Protein AF-A0A7W4EGH5-F1 (afdb_monomer)

pLDDT: mean 91.77, std 14.61, range [40.06, 98.69]

Radius of gyration: 14.25 Å; Cα contacts (8 Å, |Δi|>4): 111; chains: 1; bounding box: 29×26×50 Å

Sequence (88 aa):
MAIKFKDLGYFKSSAVNLDRFGNSEFRTLFNLTLKKKEGYEFGNFEETISSALGKNQRNGTLTRTGRVLVWILDTIEKEHCKKSIKEF

Foldseek 3Di:
DDPPPPPCPVVVVVVQQVQLVCQQPCQVVCCVAFFAVPAQGTHRSNAGPLQSLLRRVVVVGTDPRNVVVQVVCCVVPNSSSVVRHDDD

Secondary structure (DSSP, 8-state):
----TT-THHHHHHHHHHHHHHHHHTHHHHHHHTB-TTSPPS--TTS-HHHHHHHHHHHT-B-HHHHHHHHHHHHHSTTHHHHT----

Solvent-accessible surface area (backbone atoms only — not comparable to full-atom values): 4791 Å² total; per-residue (Å²): 136,82,81,76,79,79,75,51,65,65,61,50,53,54,50,51,50,50,36,8,46,48,18,34,73,43,15,70,60,44,46,68,53,28,28,39,94,91,27,67,72,50,37,51,68,91,35,38,47,47,17,40,50,15,52,13,57,75,70,70,21,44,28,74,60,27,48,52,54,50,52,55,46,28,69,78,36,82,56,39,30,65,73,45,49,73,90,129

Structure (mmCIF, N/CA/C/O backbone):
data_AF-A0A7W4EGH5-F1
#
_entry.id   AF-A0A7W4EGH5-F1
#
loop_
_atom_site.group_PDB
_atom_site.id
_atom_site.type_symbol
_atom_site.label_atom_id
_atom_site.label_alt_id
_atom_site.label_comp_id
_atom_site.label_asym_id
_atom_site.label_entity_id
_atom_site.label_seq_id
_atom_site.pdbx_PDB_ins_code
_atom_site.Cartn_x
_atom_site.Cartn_y
_atom_site.Cartn_z
_atom_site.occupancy
_atom_site.B_iso_or_equiv
_atom_site.auth_seq_id
_atom_site.auth_comp_id
_atom_site.auth_asym_id
_atom_site.auth_atom_id
_atom_site.pdbx_PDB_model_num
ATOM 1 N N . MET A 1 1 ? 12.216 -3.774 -37.090 1.00 40.06 1 MET A N 1
ATOM 2 C CA . MET A 1 1 ? 12.879 -2.916 -36.086 1.00 40.06 1 MET A CA 1
ATOM 3 C C . MET A 1 1 ? 12.338 -3.324 -34.719 1.00 40.06 1 MET A C 1
ATOM 5 O O . MET A 1 1 ? 11.201 -3.005 -34.411 1.00 40.06 1 MET A O 1
ATOM 9 N N . ALA A 1 2 ? 13.067 -4.149 -33.964 1.00 49.66 2 ALA A N 1
ATOM 10 C CA . ALA A 1 2 ? 12.644 -4.535 -32.619 1.00 49.66 2 ALA A CA 1
ATOM 11 C C . ALA A 1 2 ? 13.007 -3.390 -31.671 1.00 49.66 2 ALA A C 1
ATOM 13 O O . ALA A 1 2 ? 14.190 -3.108 -31.476 1.00 49.66 2 ALA A O 1
ATOM 14 N N . ILE A 1 3 ? 11.998 -2.703 -31.137 1.00 51.34 3 ILE A N 1
ATOM 15 C CA . ILE A 1 3 ? 12.189 -1.702 -30.088 1.00 51.34 3 ILE A CA 1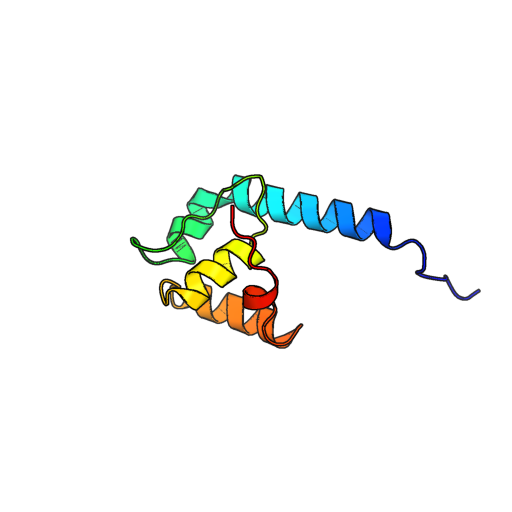
ATOM 16 C C . ILE A 1 3 ? 12.823 -2.442 -28.906 1.00 51.34 3 ILE A C 1
ATOM 18 O O . ILE A 1 3 ? 12.184 -3.270 -28.258 1.00 51.34 3 ILE A O 1
ATOM 22 N N . LYS A 1 4 ? 14.115 -2.216 -28.661 1.00 47.31 4 LYS A N 1
ATOM 23 C CA . LYS A 1 4 ? 14.783 -2.733 -27.468 1.00 47.31 4 LYS A CA 1
ATOM 24 C C . LYS A 1 4 ? 14.265 -1.911 -26.292 1.00 47.31 4 LYS A C 1
ATOM 26 O O . LYS A 1 4 ? 14.753 -0.814 -26.058 1.00 47.31 4 LYS A O 1
ATOM 31 N N . PHE A 1 5 ? 13.298 -2.452 -25.550 1.00 53.69 5 PHE A N 1
ATOM 32 C CA . PHE A 1 5 ? 12.755 -1.924 -24.286 1.00 53.69 5 PHE A CA 1
ATOM 33 C C . PHE A 1 5 ? 13.805 -1.869 -23.150 1.00 53.69 5 PHE A C 1
ATOM 35 O O . PHE A 1 5 ? 13.508 -2.165 -22.001 1.00 53.69 5 PHE A O 1
ATOM 42 N N . LYS A 1 6 ? 15.076 -1.585 -23.446 1.00 48.12 6 LYS A N 1
ATOM 43 C CA . LYS A 1 6 ? 16.173 -1.668 -22.476 1.00 48.12 6 LYS A CA 1
ATOM 44 C C . LYS A 1 6 ? 16.366 -0.366 -21.680 1.00 48.12 6 LYS A C 1
ATOM 46 O O . LYS A 1 6 ? 17.053 -0.399 -20.668 1.00 48.12 6 LYS A O 1
ATOM 51 N N . ASP A 1 7 ? 15.662 0.709 -22.048 1.00 53.56 7 ASP A N 1
ATOM 52 C CA . ASP A 1 7 ? 15.682 2.020 -21.373 1.00 53.56 7 ASP A CA 1
ATOM 53 C C . ASP A 1 7 ? 14.461 2.252 -20.447 1.00 53.56 7 ASP A C 1
ATOM 55 O O . ASP A 1 7 ? 13.927 3.352 -20.327 1.00 53.56 7 ASP A O 1
ATOM 59 N N . LEU A 1 8 ? 13.997 1.202 -19.756 1.00 57.56 8 LEU A N 1
ATOM 60 C CA . LEU A 1 8 ? 12.832 1.220 -18.845 1.00 57.56 8 LEU A CA 1
ATOM 61 C C . LEU A 1 8 ? 13.043 1.996 -17.526 1.00 57.56 8 LEU A C 1
ATOM 63 O O . LEU A 1 8 ? 12.108 2.126 -16.734 1.00 57.56 8 LEU A O 1
ATOM 67 N N . GLY A 1 9 ? 14.253 2.495 -17.253 1.00 61.38 9 GLY A N 1
ATOM 68 C CA . GLY A 1 9 ? 14.595 3.140 -15.979 1.00 61.38 9 GLY A CA 1
ATOM 69 C C . GLY A 1 9 ? 13.753 4.384 -15.674 1.00 61.38 9 GLY A C 1
ATOM 70 O O . GLY A 1 9 ? 13.248 4.520 -14.560 1.00 61.38 9 GLY A O 1
ATOM 71 N N . TYR A 1 10 ? 13.537 5.244 -16.677 1.00 61.56 10 TYR A N 1
ATOM 72 C CA . TYR A 1 10 ? 12.718 6.455 -16.541 1.00 61.56 10 TYR A CA 1
ATOM 73 C C . TYR A 1 10 ? 11.237 6.136 -16.317 1.00 61.56 10 TYR A C 1
ATOM 75 O O . TYR A 1 10 ? 10.602 6.719 -15.444 1.00 61.56 10 TYR A O 1
ATOM 83 N N . PHE A 1 11 ? 10.689 5.151 -17.033 1.00 82.25 11 PHE A N 1
ATOM 84 C CA . PHE A 1 11 ? 9.304 4.727 -16.822 1.00 82.25 11 PHE A CA 1
ATOM 85 C C . PHE A 1 11 ? 9.095 4.148 -15.420 1.00 82.25 11 PHE A C 1
ATOM 87 O O . PHE A 1 11 ? 8.061 4.395 -14.803 1.00 82.25 11 PHE A O 1
ATOM 94 N N . LYS A 1 12 ? 10.096 3.439 -14.880 1.00 86.50 12 LYS A N 1
ATOM 95 C CA . LYS A 1 12 ? 10.043 2.906 -13.517 1.00 86.50 12 LYS A CA 1
ATOM 96 C C . LYS A 1 12 ? 10.052 4.012 -12.461 1.00 86.50 12 LYS A C 1
ATOM 98 O O . LYS A 1 12 ? 9.241 3.954 -11.541 1.00 86.50 12 LYS A O 1
ATOM 103 N N . SER A 1 13 ? 10.940 5.004 -12.561 1.00 89.38 13 SER A N 1
ATOM 104 C CA . SER A 1 13 ? 10.987 6.097 -11.576 1.00 89.38 13 SER A CA 1
ATOM 105 C C . SER A 1 13 ? 9.725 6.958 -11.627 1.00 89.38 13 SER A C 1
ATOM 107 O O . SER A 1 13 ? 9.157 7.255 -10.578 1.00 89.38 13 SER A O 1
ATOM 109 N N . SER A 1 14 ? 9.221 7.276 -12.822 1.00 92.56 14 SER A N 1
ATOM 110 C CA . SER A 1 14 ? 7.942 7.972 -12.988 1.0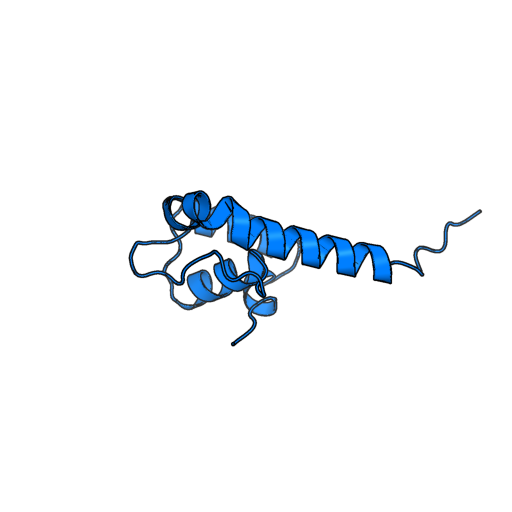0 92.56 14 SER A CA 1
ATOM 111 C C . SER A 1 14 ? 6.767 7.177 -12.415 1.00 92.56 14 SER A C 1
ATOM 113 O O . SER A 1 14 ? 5.946 7.756 -11.709 1.00 92.56 14 SER A O 1
ATOM 115 N N . ALA A 1 15 ? 6.703 5.861 -12.648 1.00 92.50 15 ALA A N 1
ATOM 116 C CA . ALA A 1 15 ? 5.658 5.007 -12.080 1.00 92.50 15 ALA A CA 1
ATOM 117 C C . ALA A 1 15 ? 5.704 4.980 -10.544 1.00 92.50 15 ALA A C 1
ATOM 119 O O . ALA A 1 15 ? 4.673 5.154 -9.902 1.00 92.50 15 ALA A O 1
ATOM 120 N N . VAL A 1 16 ? 6.894 4.836 -9.949 1.00 94.44 16 VAL A N 1
ATOM 121 C CA . VAL A 1 16 ? 7.064 4.862 -8.484 1.00 94.44 16 VAL A CA 1
ATOM 122 C C . VAL A 1 16 ? 6.684 6.224 -7.902 1.00 94.44 16 VAL A C 1
ATOM 124 O O . VAL A 1 16 ? 6.049 6.283 -6.851 1.00 94.44 16 VAL A O 1
ATOM 127 N N . ASN A 1 17 ? 7.048 7.320 -8.570 1.00 95.88 17 ASN A N 1
ATOM 128 C CA . ASN A 1 17 ? 6.679 8.663 -8.127 1.00 95.88 17 ASN A CA 1
ATOM 129 C C . ASN A 1 17 ? 5.166 8.884 -8.193 1.00 95.88 17 ASN A C 1
ATOM 131 O O . ASN A 1 17 ? 4.603 9.450 -7.260 1.00 95.88 17 ASN A O 1
ATOM 135 N N . LEU A 1 18 ? 4.506 8.415 -9.255 1.00 96.75 18 LEU A N 1
ATOM 136 C CA . LEU A 1 18 ? 3.053 8.502 -9.386 1.00 96.75 18 LEU A CA 1
ATOM 137 C C . LEU A 1 18 ? 2.331 7.656 -8.327 1.00 96.75 18 LEU A C 1
ATOM 139 O O . LEU A 1 18 ? 1.344 8.109 -7.760 1.00 96.75 18 LEU A O 1
ATOM 143 N N . ASP A 1 19 ? 2.842 6.462 -8.028 1.00 97.19 19 ASP A N 1
ATOM 144 C CA . ASP A 1 19 ? 2.323 5.585 -6.974 1.00 97.19 19 ASP A CA 1
ATOM 145 C C . ASP A 1 19 ? 2.438 6.249 -5.586 1.00 97.19 19 ASP A C 1
ATOM 147 O O . ASP A 1 19 ? 1.448 6.385 -4.866 1.00 97.19 19 ASP A O 1
ATOM 151 N N . ARG A 1 20 ? 3.619 6.789 -5.248 1.00 97.94 20 ARG A N 1
ATOM 152 C CA . ARG A 1 20 ? 3.846 7.566 -4.012 1.00 97.94 20 ARG A CA 1
ATOM 153 C C . ARG A 1 20 ? 2.947 8.797 -3.915 1.00 97.94 20 ARG A C 1
ATOM 155 O O . ARG A 1 20 ? 2.349 9.056 -2.870 1.00 97.94 20 ARG A O 1
ATOM 162 N N . PHE A 1 21 ? 2.831 9.547 -5.010 1.00 98.12 21 PHE A N 1
ATOM 163 C CA . PHE A 1 21 ? 1.933 10.693 -5.086 1.00 98.12 21 PHE A CA 1
ATOM 164 C C . PHE A 1 21 ? 0.484 10.265 -4.841 1.00 98.12 21 PHE A C 1
ATOM 166 O O . PHE A 1 21 ? -0.185 10.854 -3.999 1.00 98.12 21 PHE A O 1
ATOM 173 N N . GLY A 1 22 ? 0.023 9.197 -5.497 1.00 98.12 22 GLY A N 1
ATOM 174 C CA . GLY A 1 22 ? -1.316 8.649 -5.304 1.00 98.12 22 GLY A CA 1
ATOM 175 C C . GLY A 1 22 ? -1.576 8.203 -3.864 1.00 98.12 22 GLY A C 1
ATOM 176 O O . GLY A 1 22 ? -2.644 8.488 -3.326 1.00 98.12 22 GLY A O 1
ATOM 177 N N . ASN A 1 23 ? -0.597 7.571 -3.207 1.00 98.31 23 ASN A N 1
ATOM 178 C CA . ASN A 1 23 ? -0.691 7.225 -1.787 1.00 98.31 23 ASN A CA 1
ATOM 179 C C . ASN A 1 23 ? -0.930 8.468 -0.914 1.00 98.31 23 ASN A C 1
ATOM 181 O O . ASN A 1 23 ? -1.815 8.460 -0.060 1.00 98.31 23 ASN A O 1
ATOM 185 N N . SER A 1 24 ? -0.162 9.539 -1.147 1.00 98.00 24 SER A N 1
ATOM 186 C CA . SER A 1 24 ? -0.273 10.808 -0.418 1.00 98.00 24 SER A CA 1
ATOM 187 C C . SER A 1 24 ? -1.584 11.545 -0.696 1.00 98.00 24 SER A C 1
ATOM 189 O O . SER A 1 24 ? -2.277 11.941 0.241 1.00 98.00 24 SER A O 1
ATOM 191 N N . GLU A 1 25 ? -1.924 11.733 -1.969 1.00 98.50 25 GLU A N 1
ATOM 192 C CA . GLU A 1 25 ? -3.050 12.562 -2.407 1.00 98.50 25 GLU A CA 1
ATOM 193 C C . GLU A 1 25 ? -4.395 11.922 -2.050 1.00 98.50 25 GLU A C 1
ATOM 195 O O . GLU A 1 25 ? -5.283 12.565 -1.490 1.00 98.50 25 GLU A O 1
ATOM 200 N N . PHE A 1 26 ? -4.531 10.612 -2.274 1.00 98.38 26 PHE A N 1
ATOM 201 C CA . PHE A 1 26 ? -5.776 9.883 -2.025 1.00 98.38 26 PHE A CA 1
ATOM 202 C C . PHE A 1 26 ? -5.850 9.261 -0.625 1.00 98.38 26 PHE A C 1
ATOM 204 O O . PHE A 1 26 ? -6.740 8.449 -0.354 1.00 98.38 26 PHE A O 1
ATOM 211 N N . ARG A 1 27 ? -4.964 9.661 0.301 1.00 98.31 27 ARG A N 1
ATOM 212 C CA . ARG A 1 27 ? -4.880 9.092 1.656 1.00 98.31 27 ARG A CA 1
ATOM 213 C C . ARG A 1 27 ? -6.214 9.072 2.390 1.00 98.31 27 ARG A C 1
ATOM 215 O O . ARG A 1 27 ? -6.544 8.073 3.014 1.00 98.31 27 ARG A O 1
ATOM 222 N N . THR A 1 28 ? -7.015 10.134 2.290 1.00 98.25 28 THR A N 1
ATOM 223 C CA . THR A 1 28 ? -8.321 10.212 2.963 1.00 98.25 28 THR A CA 1
ATOM 224 C C . THR A 1 28 ? -9.256 9.113 2.465 1.00 98.25 28 THR A C 1
ATOM 226 O O . THR A 1 28 ? -9.876 8.413 3.264 1.00 98.25 28 THR A O 1
ATOM 229 N N . LEU A 1 29 ? -9.312 8.913 1.145 1.00 98.56 29 LEU A N 1
ATOM 230 C CA . LEU A 1 29 ? -10.121 7.867 0.529 1.00 98.56 29 LEU A CA 1
ATOM 231 C C . LEU A 1 29 ? -9.610 6.474 0.916 1.00 98.56 29 LEU A C 1
ATOM 233 O O . LEU A 1 29 ? -10.401 5.612 1.303 1.00 98.56 29 LEU A O 1
ATOM 237 N N . PHE A 1 30 ? -8.301 6.238 0.838 1.00 98.62 30 PHE A N 1
ATOM 238 C CA . PHE A 1 30 ? -7.715 4.928 1.127 1.00 98.62 30 PHE A CA 1
ATOM 239 C C . PHE A 1 30 ? -7.797 4.557 2.609 1.00 98.62 30 PHE A C 1
ATOM 241 O O . PHE A 1 30 ? -8.152 3.423 2.931 1.00 98.62 30 PHE A O 1
ATOM 248 N N . ASN A 1 31 ? -7.591 5.515 3.514 1.00 98.69 31 ASN A N 1
ATOM 249 C CA . ASN A 1 31 ? -7.760 5.303 4.951 1.00 98.69 31 ASN A CA 1
ATOM 250 C C . ASN A 1 31 ? -9.209 5.012 5.341 1.00 98.69 31 ASN A C 1
ATOM 252 O O . ASN A 1 31 ? -9.443 4.261 6.285 1.00 98.69 31 ASN A O 1
ATOM 256 N N . LEU A 1 32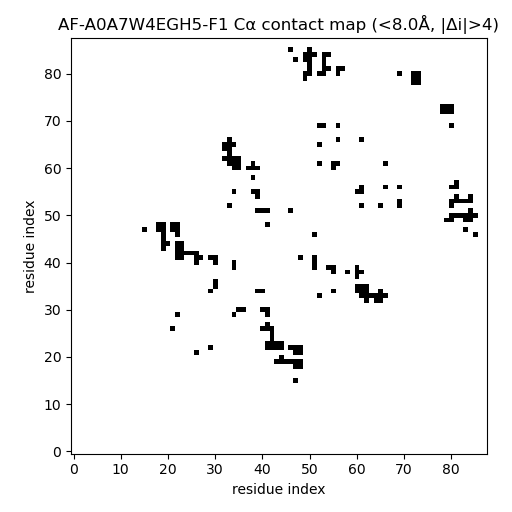 ? -10.178 5.551 4.597 1.00 98.38 32 LEU A N 1
ATOM 257 C CA . LEU A 1 32 ? -11.593 5.262 4.811 1.00 98.38 32 LEU A CA 1
ATOM 258 C C . LEU A 1 32 ? -12.011 3.896 4.245 1.00 98.38 32 LEU A C 1
ATOM 260 O O . LEU A 1 32 ? -12.860 3.221 4.823 1.00 98.38 32 LEU A O 1
ATOM 264 N N . THR A 1 33 ? -11.455 3.495 3.099 1.00 98.50 33 THR A N 1
ATOM 265 C CA . THR A 1 33 ? -11.997 2.374 2.309 1.00 98.50 33 THR A CA 1
ATOM 266 C C . THR A 1 33 ? -11.160 1.098 2.353 1.00 98.50 33 THR A C 1
ATOM 268 O O . THR A 1 33 ? -11.728 0.010 2.235 1.00 98.50 33 THR A O 1
ATOM 271 N N . LEU A 1 34 ? -9.837 1.180 2.531 1.00 98.69 34 LEU A N 1
ATOM 272 C CA . LEU A 1 34 ? -8.914 0.048 2.351 1.00 98.69 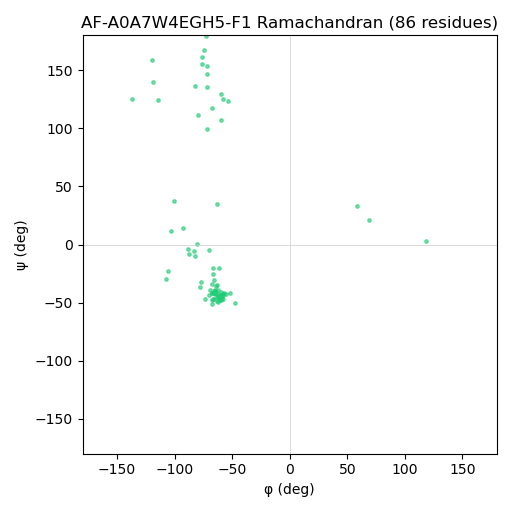34 LEU A CA 1
ATOM 273 C C . LEU A 1 34 ? -8.381 -0.536 3.665 1.00 98.69 34 LEU A C 1
ATOM 275 O O . LEU A 1 34 ? -8.035 -1.720 3.699 1.00 98.69 34 LEU A O 1
ATOM 279 N N . LYS A 1 35 ? -8.378 0.236 4.757 1.00 98.62 35 LYS A N 1
ATOM 280 C CA . LYS A 1 35 ? -7.977 -0.227 6.095 1.00 98.62 35 LYS A CA 1
ATOM 281 C C . LYS A 1 35 ? -9.095 -0.108 7.138 1.00 98.62 35 LYS A C 1
ATOM 283 O O . LYS A 1 35 ? -10.045 0.653 6.983 1.00 98.62 35 LYS A O 1
ATOM 288 N N . LYS A 1 36 ? -8.980 -0.886 8.211 1.00 98.50 36 LYS A N 1
ATOM 289 C CA . LYS A 1 36 ? -9.764 -0.733 9.442 1.00 98.50 36 LYS A CA 1
ATOM 290 C C . LYS A 1 36 ? -9.249 0.469 10.238 1.00 98.50 36 LYS A C 1
ATOM 292 O O . LYS A 1 36 ? -8.161 0.971 9.968 1.00 98.50 36 LYS A O 1
ATOM 297 N N . LYS A 1 37 ? -9.999 0.919 11.244 1.00 96.69 37 LYS A N 1
ATOM 298 C CA . LYS A 1 37 ? -9.665 2.127 12.017 1.00 96.69 37 LYS A CA 1
ATOM 299 C C . LYS A 1 37 ? -8.257 2.058 12.626 1.00 96.69 37 LYS A C 1
ATOM 301 O O . LYS A 1 37 ? -7.511 3.020 12.513 1.00 96.69 37 LYS A O 1
ATOM 306 N N . GLU A 1 38 ? -7.889 0.905 13.172 1.00 96.62 38 GLU A N 1
ATOM 307 C CA . GLU A 1 38 ? -6.606 0.576 13.806 1.00 96.62 38 GLU A CA 1
ATOM 308 C C . GLU A 1 38 ? -5.467 0.227 12.828 1.00 96.62 38 GLU A C 1
ATOM 310 O O . GLU A 1 38 ? -4.366 -0.118 13.253 1.00 96.62 38 GLU A O 1
ATOM 315 N N . GLY A 1 39 ? -5.727 0.265 11.518 1.00 97.75 39 GLY A N 1
ATOM 316 C CA . GLY A 1 39 ? -4.743 -0.077 10.495 1.00 97.75 39 GLY A CA 1
ATOM 317 C C . GLY A 1 39 ? -3.697 1.005 10.246 1.00 97.75 39 GLY A C 1
ATOM 318 O O . GLY A 1 39 ? -3.911 2.181 10.547 1.00 97.75 39 GLY A O 1
ATOM 319 N N . TYR A 1 40 ? -2.590 0.585 9.631 1.00 98.44 40 TYR A N 1
ATOM 320 C CA . TYR A 1 40 ? -1.509 1.465 9.195 1.00 98.44 40 TYR A CA 1
ATOM 321 C C . TYR A 1 40 ? -2.032 2.501 8.193 1.00 98.44 40 TYR A C 1
ATOM 323 O O . TYR A 1 40 ? -2.711 2.140 7.229 1.00 98.44 40 TYR A O 1
ATOM 331 N N . GLU A 1 41 ? -1.731 3.774 8.430 1.00 98.31 41 GLU A N 1
ATOM 332 C CA . GLU A 1 41 ? -2.248 4.878 7.623 1.00 98.31 41 GLU A CA 1
ATOM 333 C C . GLU A 1 41 ? -1.595 4.923 6.233 1.00 98.31 41 GLU A C 1
ATOM 335 O O . GLU A 1 41 ? -0.378 4.838 6.083 1.00 98.31 41 GLU A O 1
ATOM 340 N N . PHE A 1 42 ? -2.419 5.125 5.209 1.00 98.50 42 PHE A N 1
ATOM 341 C CA . PHE A 1 42 ? -1.989 5.608 3.903 1.00 98.50 42 PHE A CA 1
ATOM 342 C C . PHE A 1 42 ? -1.601 7.084 4.001 1.00 98.50 42 PHE A C 1
ATOM 344 O O . PHE A 1 42 ? -2.138 7.826 4.831 1.00 98.50 42 PHE A O 1
ATOM 351 N N . GLY A 1 43 ? -0.718 7.528 3.107 1.00 97.62 43 GLY A N 1
ATOM 352 C CA . GLY A 1 43 ? -0.409 8.948 2.953 1.00 97.62 43 GLY A CA 1
ATOM 353 C C . GLY A 1 43 ? 1.026 9.378 3.225 1.00 97.62 43 GLY A C 1
ATOM 354 O O . GLY A 1 43 ? 1.307 10.573 3.141 1.00 97.62 43 GLY A O 1
ATOM 355 N N . ASN A 1 44 ? 1.936 8.450 3.532 1.00 96.81 44 ASN A N 1
ATOM 356 C CA . ASN A 1 44 ? 3.360 8.767 3.560 1.00 96.81 44 ASN A CA 1
ATOM 357 C C . ASN A 1 44 ? 3.845 9.060 2.127 1.00 96.81 44 ASN A C 1
ATOM 359 O O . ASN A 1 44 ? 3.812 8.189 1.258 1.00 96.81 44 ASN A O 1
ATOM 363 N N . PHE A 1 45 ? 4.313 10.290 1.890 1.00 95.06 45 PHE A N 1
ATOM 364 C CA . PHE A 1 45 ? 4.804 10.759 0.588 1.00 95.06 45 PHE A CA 1
ATOM 365 C C . PHE A 1 45 ? 6.016 9.961 0.076 1.00 95.06 45 PHE A C 1
ATOM 367 O O . PHE A 1 45 ? 6.330 9.954 -1.119 1.00 95.06 45 PHE A O 1
ATOM 374 N N . GLU A 1 46 ? 6.718 9.267 0.970 1.00 95.75 46 GLU A N 1
ATOM 375 C CA . GLU A 1 46 ? 7.843 8.403 0.625 1.00 95.75 46 GLU A CA 1
ATOM 376 C C . GLU A 1 46 ? 7.479 6.961 0.295 1.00 95.75 46 GLU A C 1
ATOM 378 O O . GLU A 1 46 ? 8.321 6.184 -0.166 1.00 95.75 46 GLU A O 1
ATOM 383 N N . GLU A 1 47 ? 6.203 6.623 0.436 1.00 98.00 47 GLU A N 1
ATOM 384 C CA . GLU A 1 47 ? 5.724 5.257 0.398 1.00 98.00 47 GLU A CA 1
ATOM 385 C C . GLU A 1 47 ? 4.737 5.012 -0.746 1.00 98.00 47 GLU A C 1
ATOM 387 O O . GLU A 1 47 ? 3.867 5.834 -1.027 1.00 98.00 47 GLU A O 1
ATOM 392 N N . THR A 1 48 ? 4.865 3.856 -1.397 1.00 98.19 48 THR A N 1
ATOM 393 C CA . THR A 1 48 ? 3.925 3.393 -2.424 1.00 98.19 48 THR A CA 1
ATOM 394 C C . THR A 1 48 ? 2.634 2.864 -1.803 1.00 98.19 48 THR A C 1
ATOM 396 O O . THR A 1 48 ? 2.623 2.355 -0.678 1.00 98.19 48 THR A O 1
ATOM 399 N N . ILE A 1 49 ? 1.542 2.888 -2.566 1.00 98.44 49 ILE A N 1
ATOM 400 C CA . ILE A 1 49 ? 0.253 2.313 -2.160 1.00 98.44 49 ILE A CA 1
ATOM 401 C C . ILE A 1 49 ? 0.429 0.827 -1.818 1.00 98.44 49 ILE A C 1
ATOM 403 O O . ILE A 1 49 ? -0.101 0.346 -0.814 1.00 98.44 49 ILE A O 1
ATOM 407 N N . SER A 1 50 ? 1.214 0.100 -2.619 1.00 98.12 50 SER A N 1
ATOM 408 C CA . SER A 1 50 ? 1.484 -1.327 -2.417 1.00 98.12 50 SER A CA 1
ATOM 409 C C . SER A 1 50 ? 2.218 -1.628 -1.104 1.00 98.12 50 SER A C 1
ATOM 411 O O . SER A 1 50 ? 1.905 -2.637 -0.471 1.00 98.12 50 SER A O 1
ATOM 413 N N . SER A 1 51 ? 3.123 -0.751 -0.650 1.00 98.38 51 SER A N 1
ATOM 414 C CA . SER A 1 51 ? 3.806 -0.880 0.648 1.00 98.38 51 SER A CA 1
ATOM 415 C C . SER A 1 51 ? 2.831 -0.700 1.815 1.00 98.38 51 SER A C 1
ATOM 417 O O . SER A 1 51 ? 2.771 -1.547 2.711 1.00 98.38 51 SER A O 1
ATOM 419 N N . ALA A 1 52 ? 1.993 0.342 1.772 1.00 98.44 52 ALA A N 1
ATOM 420 C CA . ALA A 1 52 ? 0.985 0.600 2.802 1.00 98.44 52 ALA A CA 1
ATOM 421 C C . ALA A 1 52 ? -0.089 -0.508 2.856 1.00 98.44 52 ALA A C 1
ATOM 423 O O . ALA A 1 52 ? -0.488 -0.955 3.939 1.00 98.44 52 ALA A O 1
ATOM 424 N N . LEU A 1 53 ? -0.512 -1.023 1.694 1.00 98.69 53 LEU A N 1
ATOM 425 C CA . LEU A 1 53 ? -1.362 -2.214 1.600 1.00 98.69 53 LEU A CA 1
ATOM 426 C C . LEU A 1 53 ? -0.672 -3.441 2.202 1.00 98.69 53 LEU A C 1
ATOM 428 O O . LEU A 1 53 ? -1.305 -4.166 2.965 1.00 98.69 53 LEU A O 1
ATOM 432 N N . GLY A 1 54 ? 0.614 -3.654 1.912 1.00 98.44 54 GLY A N 1
ATOM 433 C CA . GLY A 1 54 ? 1.410 -4.758 2.449 1.00 98.44 54 GLY A CA 1
ATOM 434 C C . GLY A 1 54 ? 1.514 -4.735 3.974 1.00 98.44 54 GLY A C 1
ATOM 435 O O . GLY A 1 54 ? 1.296 -5.760 4.620 1.00 98.44 54 GLY A O 1
ATOM 436 N N . LYS A 1 55 ? 1.753 -3.564 4.577 1.00 98.69 55 LYS A N 1
ATOM 437 C CA . LYS A 1 55 ? 1.753 -3.396 6.042 1.00 98.69 55 LYS A CA 1
ATOM 438 C C . LYS A 1 55 ? 0.391 -3.730 6.649 1.00 98.69 55 LYS A C 1
ATOM 440 O O . LYS A 1 55 ? 0.316 -4.473 7.625 1.00 98.69 55 LYS A O 1
ATOM 445 N N . ASN A 1 56 ? -0.696 -3.259 6.038 1.00 98.62 56 ASN A N 1
ATOM 446 C CA . ASN A 1 56 ? -2.046 -3.605 6.484 1.00 98.62 56 ASN A CA 1
ATOM 447 C C . ASN A 1 56 ? -2.392 -5.089 6.260 1.00 98.62 56 ASN A C 1
ATOM 449 O O . ASN A 1 56 ? -3.099 -5.683 7.075 1.00 98.62 56 ASN A O 1
ATOM 453 N N . GLN A 1 57 ? -1.894 -5.708 5.185 1.00 98.50 57 GLN A N 1
ATOM 454 C CA . GLN A 1 57 ? -2.034 -7.143 4.921 1.00 98.50 57 GLN A CA 1
ATOM 455 C C . GLN A 1 57 ? -1.326 -7.953 6.007 1.00 98.50 57 GLN A C 1
ATOM 457 O O . GLN A 1 57 ? -1.935 -8.852 6.584 1.00 98.50 57 GLN A O 1
ATOM 462 N N . ARG A 1 58 ? -0.071 -7.598 6.320 1.00 98.06 58 ARG A N 1
ATOM 463 C CA . ARG A 1 58 ? 0.733 -8.209 7.388 1.00 98.06 58 ARG A CA 1
ATOM 464 C C . ARG A 1 58 ? 0.041 -8.102 8.744 1.00 98.06 58 ARG A C 1
ATOM 466 O O . ARG A 1 58 ? -0.000 -9.082 9.478 1.00 98.06 58 ARG A O 1
ATOM 473 N N . ASN A 1 59 ? -0.533 -6.940 9.048 1.00 98.12 59 ASN A N 1
ATOM 474 C CA . ASN A 1 59 ? -1.163 -6.671 10.340 1.00 98.12 59 ASN A CA 1
ATOM 475 C C . ASN A 1 59 ? -2.612 -7.192 10.436 1.00 98.12 59 ASN A C 1
ATOM 477 O O . ASN A 1 59 ? -3.226 -7.103 11.495 1.00 98.12 59 ASN A O 1
ATOM 481 N N . GLY A 1 60 ? -3.195 -7.712 9.349 1.00 98.12 60 GLY A N 1
ATOM 482 C CA . GLY A 1 60 ? -4.593 -8.165 9.335 1.00 98.12 60 GLY A CA 1
ATOM 483 C C . GLY A 1 60 ? -5.623 -7.027 9.442 1.00 98.12 60 GLY A C 1
ATOM 484 O O . GLY A 1 60 ? -6.784 -7.249 9.814 1.00 98.12 60 GLY A O 1
ATOM 485 N N . THR A 1 61 ? -5.219 -5.803 9.099 1.00 98.69 61 THR A N 1
ATOM 486 C CA . THR A 1 61 ? -6.005 -4.571 9.265 1.00 98.69 61 THR A CA 1
ATOM 487 C C . THR A 1 61 ? -6.629 -4.059 7.968 1.00 98.69 61 THR A C 1
ATOM 489 O O . THR A 1 61 ? -7.170 -2.959 7.944 1.00 98.69 61 THR A O 1
ATOM 492 N N . LEU A 1 62 ? -6.623 -4.842 6.886 1.00 98.62 62 LEU A N 1
ATOM 493 C CA . LEU A 1 62 ? -7.350 -4.504 5.656 1.00 98.62 62 LEU A CA 1
ATOM 494 C C . LEU A 1 62 ? -8.871 -4.641 5.827 1.00 98.62 62 LEU A C 1
ATOM 496 O O . LEU A 1 62 ? -9.368 -5.551 6.502 1.00 98.62 62 LEU A O 1
ATOM 500 N N . THR A 1 63 ? -9.626 -3.789 5.134 1.00 98.69 63 THR A N 1
ATOM 501 C CA . THR A 1 63 ? -11.066 -4.005 4.918 1.00 98.69 63 THR A CA 1
ATOM 502 C C . THR A 1 63 ? -11.305 -5.141 3.917 1.00 98.69 63 THR A C 1
ATOM 504 O O . THR A 1 63 ? -10.377 -5.738 3.366 1.00 98.69 63 THR A O 1
ATOM 507 N N . ARG A 1 64 ? -12.576 -5.463 3.634 1.00 9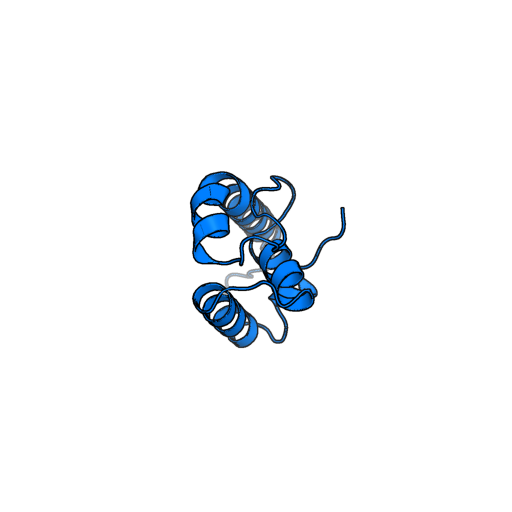8.50 64 ARG A N 1
ATOM 508 C CA . ARG A 1 64 ? -12.918 -6.371 2.524 1.00 98.50 64 ARG A CA 1
ATOM 509 C C . ARG A 1 64 ? -12.420 -5.820 1.186 1.00 98.50 64 ARG A C 1
ATOM 511 O O . ARG A 1 64 ? -11.761 -6.554 0.459 1.00 98.50 64 ARG A O 1
ATOM 518 N N . THR A 1 65 ? -12.662 -4.538 0.917 1.00 98.38 65 THR A N 1
ATOM 519 C CA . THR A 1 65 ? -12.190 -3.853 -0.293 1.00 98.38 65 THR A CA 1
ATOM 520 C C . THR A 1 65 ? -10.666 -3.875 -0.387 1.00 98.38 65 THR A C 1
ATOM 522 O O . THR A 1 65 ? -10.128 -4.262 -1.420 1.00 98.38 65 THR A O 1
ATOM 525 N N . GLY A 1 66 ? -9.965 -3.573 0.713 1.00 98.44 66 GLY A N 1
ATOM 526 C CA . GLY A 1 66 ? -8.504 -3.653 0.774 1.00 98.44 66 GLY A CA 1
ATOM 527 C C . GLY A 1 66 ? -7.969 -5.052 0.459 1.00 98.44 66 GLY A C 1
ATOM 528 O O . GLY A 1 66 ? -7.028 -5.189 -0.315 1.00 98.44 66 GLY A O 1
ATOM 529 N N . ARG A 1 67 ? -8.603 -6.111 0.985 1.00 98.62 67 ARG A N 1
ATOM 530 C CA . ARG A 1 67 ? -8.217 -7.500 0.676 1.00 98.62 67 ARG A CA 1
ATOM 531 C C . ARG A 1 67 ? -8.433 -7.873 -0.789 1.00 98.62 67 ARG A C 1
ATOM 533 O O . ARG A 1 67 ? -7.587 -8.563 -1.346 1.00 98.62 67 ARG A O 1
ATOM 540 N N . VAL A 1 68 ? -9.532 -7.430 -1.405 1.00 98.56 68 VAL A N 1
ATOM 541 C CA . VAL A 1 68 ? -9.781 -7.663 -2.839 1.00 98.56 68 VAL A CA 1
ATOM 542 C C . VAL A 1 68 ? -8.711 -6.974 -3.681 1.00 98.56 68 VAL A C 1
ATOM 544 O O . VAL A 1 68 ? -8.155 -7.601 -4.577 1.00 98.56 68 VAL A O 1
ATOM 547 N N . LEU A 1 69 ? -8.368 -5.724 -3.361 1.00 98.38 69 LEU A N 1
ATOM 548 C CA . LEU A 1 69 ? -7.318 -4.999 -4.075 1.00 98.38 69 LEU A CA 1
ATOM 549 C C . LEU A 1 69 ? -5.955 -5.695 -3.951 1.00 98.38 69 LEU A C 1
ATOM 551 O O . LEU A 1 69 ? -5.285 -5.907 -4.958 1.00 98.38 69 LEU A O 1
ATOM 555 N N . VAL A 1 70 ? -5.572 -6.112 -2.741 1.00 98.25 70 VAL A N 1
ATOM 556 C CA . VAL A 1 70 ? -4.341 -6.890 -2.520 1.00 98.25 70 VAL A CA 1
ATOM 557 C C . VAL A 1 70 ? -4.350 -8.194 -3.311 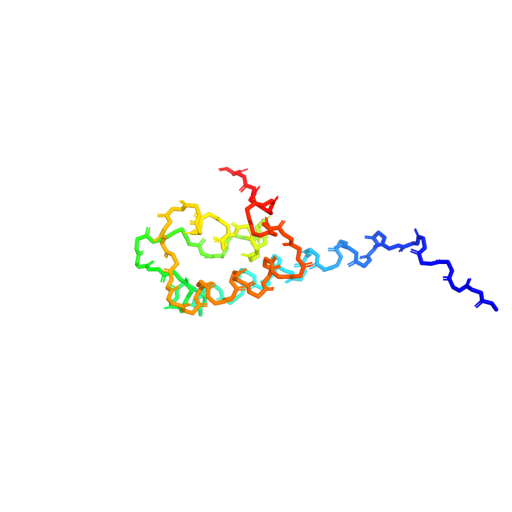1.00 98.25 70 VAL A C 1
ATOM 559 O O . VAL A 1 70 ? -3.349 -8.530 -3.929 1.00 98.25 70 VAL A O 1
ATOM 562 N N . TRP A 1 71 ? -5.476 -8.909 -3.350 1.00 98.19 71 TRP A N 1
ATOM 563 C CA . TRP A 1 71 ? -5.592 -10.142 -4.127 1.00 98.19 71 TRP A CA 1
ATOM 564 C C . TRP A 1 71 ? -5.406 -9.914 -5.636 1.00 98.19 71 TRP A C 1
ATOM 566 O O . TRP A 1 71 ? -4.735 -10.711 -6.294 1.00 98.19 71 TRP A O 1
ATOM 576 N N . ILE A 1 72 ? -5.939 -8.815 -6.185 1.00 98.25 72 ILE A N 1
ATOM 577 C CA . ILE A 1 72 ? -5.713 -8.438 -7.591 1.00 98.25 72 ILE A CA 1
ATOM 578 C C . ILE A 1 72 ? -4.214 -8.218 -7.842 1.00 98.25 72 ILE A C 1
ATOM 580 O O . ILE A 1 72 ? -3.667 -8.766 -8.796 1.00 98.25 72 ILE A O 1
ATOM 584 N N . LEU A 1 73 ? -3.536 -7.467 -6.970 1.00 97.25 73 LEU A N 1
ATOM 585 C CA . LEU A 1 73 ? -2.100 -7.193 -7.099 1.00 97.25 73 LEU A CA 1
ATOM 586 C C . LEU A 1 73 ? -1.251 -8.466 -6.957 1.00 97.25 73 LEU A C 1
ATOM 588 O O . LEU A 1 73 ? -0.354 -8.698 -7.766 1.00 97.25 73 LEU A O 1
ATOM 592 N N . ASP A 1 74 ? -1.586 -9.329 -5.995 1.00 95.12 74 ASP A N 1
ATOM 593 C CA . ASP A 1 74 ? -0.913 -10.612 -5.770 1.00 95.12 74 ASP A CA 1
ATOM 594 C C . ASP A 1 74 ? -1.138 -11.614 -6.927 1.00 95.12 74 ASP A C 1
ATOM 596 O O . ASP A 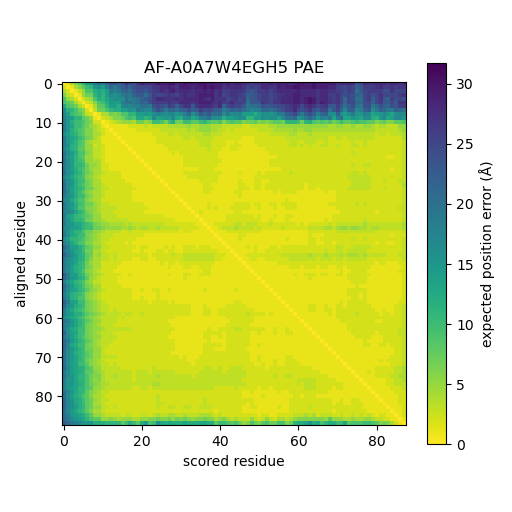1 74 ? -0.363 -12.559 -7.089 1.00 95.12 74 ASP A O 1
ATOM 600 N N . THR A 1 75 ? -2.179 -11.411 -7.746 1.00 96.12 75 THR A N 1
ATOM 601 C CA . THR A 1 75 ? -2.425 -12.184 -8.978 1.00 96.12 75 THR A CA 1
ATOM 602 C C . THR A 1 75 ? -1.512 -11.736 -10.124 1.00 96.12 75 THR A C 1
ATOM 604 O O . THR A 1 75 ? -1.115 -12.562 -10.944 1.00 96.12 75 THR A O 1
ATOM 607 N N . ILE A 1 76 ? -1.151 -10.449 -10.180 1.00 94.38 76 ILE A N 1
ATOM 608 C CA . ILE A 1 76 ? -0.211 -9.908 -11.177 1.00 94.38 76 ILE A CA 1
ATOM 609 C C . ILE A 1 76 ? 1.217 -10.352 -10.845 1.00 94.38 76 ILE A C 1
ATOM 611 O O . ILE A 1 76 ? 1.946 -10.831 -11.713 1.00 94.38 76 ILE A O 1
ATOM 615 N N . GLU A 1 77 ? 1.612 -10.222 -9.580 1.00 95.19 77 GLU A N 1
ATOM 616 C CA . GLU A 1 77 ? 2.880 -10.728 -9.070 1.00 95.19 77 GLU A CA 1
ATOM 617 C C . GLU A 1 77 ? 2.650 -11.399 -7.716 1.00 95.19 77 GLU A C 1
ATOM 619 O O . GLU A 1 77 ? 2.172 -10.775 -6.776 1.00 95.19 77 GLU A O 1
ATOM 624 N N . LYS A 1 78 ? 3.062 -12.662 -7.574 1.00 96.75 78 LYS A N 1
ATOM 625 C CA . LYS A 1 78 ? 2.908 -13.390 -6.311 1.00 96.75 78 LYS A CA 1
ATOM 626 C C . LYS A 1 78 ? 3.516 -12.610 -5.136 1.00 96.75 78 LYS A C 1
ATOM 628 O O . LYS A 1 78 ? 4.717 -12.325 -5.143 1.00 96.75 78 LYS A O 1
ATOM 633 N N . GLU A 1 79 ? 2.687 -12.349 -4.123 1.00 96.00 79 GLU A N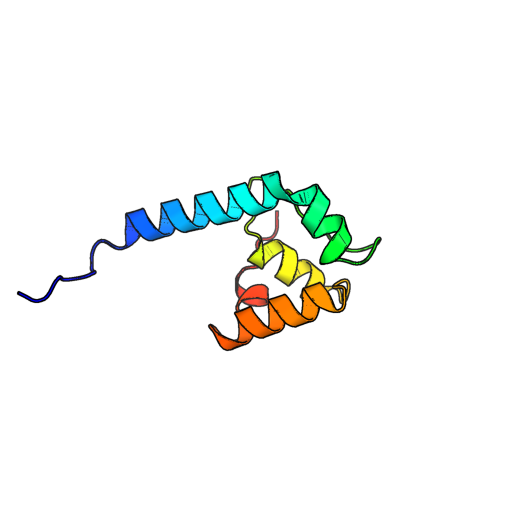 1
ATOM 634 C CA . GLU A 1 79 ? 3.022 -11.594 -2.904 1.00 96.00 79 GLU A CA 1
ATOM 635 C C . GLU A 1 79 ? 3.525 -10.161 -3.165 1.00 96.00 79 GLU A C 1
ATOM 637 O O . GLU A 1 79 ? 4.366 -9.646 -2.423 1.00 96.00 79 GLU A O 1
ATOM 642 N N . HIS A 1 80 ? 3.012 -9.514 -4.216 1.00 96.81 80 HIS A N 1
ATOM 643 C CA . HIS A 1 80 ? 3.361 -8.158 -4.634 1.00 96.81 80 HIS A CA 1
ATOM 644 C C . HIS A 1 80 ? 3.361 -7.151 -3.476 1.00 96.81 80 HIS A C 1
ATOM 646 O O . HIS A 1 80 ? 4.342 -6.431 -3.267 1.00 96.81 80 HIS A O 1
ATOM 652 N N . CYS A 1 81 ? 2.282 -7.111 -2.685 1.00 97.56 81 CYS A N 1
ATOM 6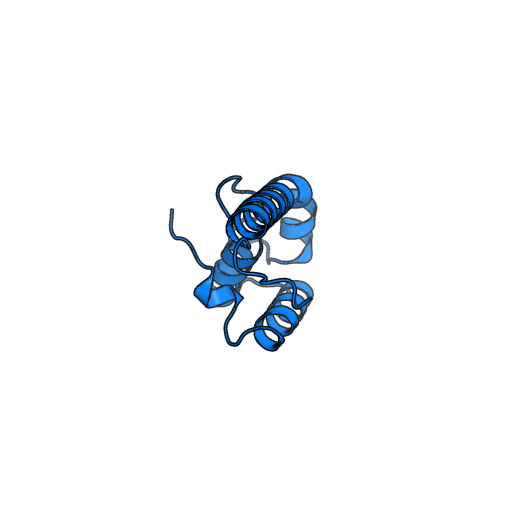53 C CA . CYS A 1 81 ? 2.150 -6.136 -1.599 1.00 97.56 81 CYS A CA 1
ATOM 654 C C . CYS A 1 81 ? 3.152 -6.397 -0.471 1.00 97.56 81 CYS A C 1
ATOM 656 O O . CYS A 1 81 ? 3.785 -5.462 0.015 1.00 97.56 81 CYS A O 1
ATOM 658 N N . LYS A 1 82 ? 3.365 -7.663 -0.092 1.00 97.19 82 LYS A N 1
ATOM 659 C CA . LYS A 1 82 ? 4.346 -8.022 0.944 1.00 97.19 82 LYS A CA 1
ATOM 660 C C . LYS A 1 82 ? 5.774 -7.682 0.524 1.00 97.19 82 LYS A C 1
ATOM 662 O O . LYS A 1 82 ? 6.532 -7.157 1.331 1.00 97.19 82 LYS A O 1
ATOM 667 N N . LYS A 1 83 ? 6.132 -7.947 -0.736 1.00 97.62 83 LYS A N 1
ATOM 668 C CA . LYS A 1 83 ? 7.450 -7.606 -1.296 1.00 97.62 83 LYS A CA 1
ATOM 669 C C . LYS A 1 83 ? 7.682 -6.101 -1.411 1.00 97.62 83 LYS A C 1
ATOM 671 O O . LYS A 1 83 ? 8.826 -5.662 -1.430 1.00 97.62 83 LYS A O 1
ATOM 676 N N . SER A 1 84 ? 6.606 -5.325 -1.509 1.00 96.69 84 SER A N 1
ATOM 677 C CA . SER A 1 84 ? 6.672 -3.871 -1.654 1.00 96.69 84 SER A CA 1
ATOM 678 C C . SER A 1 84 ? 6.869 -3.132 -0.330 1.00 96.69 84 SER A C 1
ATOM 680 O O . SER A 1 84 ? 7.125 -1.931 -0.363 1.00 96.69 84 SER A O 1
ATOM 682 N N . ILE A 1 85 ? 6.756 -3.813 0.819 1.00 98.00 85 ILE A N 1
ATOM 683 C CA . ILE A 1 85 ? 6.886 -3.189 2.142 1.00 98.00 85 ILE A CA 1
ATOM 684 C C . ILE A 1 85 ? 8.255 -2.518 2.280 1.00 98.00 85 ILE A C 1
ATOM 686 O O . ILE A 1 85 ? 9.299 -3.158 2.152 1.00 98.00 85 ILE A O 1
ATOM 690 N N . LYS A 1 86 ? 8.231 -1.228 2.618 1.00 95.88 86 LYS A N 1
ATOM 691 C CA . LYS A 1 86 ? 9.389 -0.475 3.099 1.00 95.88 86 LYS A CA 1
ATOM 692 C C . LYS A 1 86 ? 9.165 -0.058 4.544 1.00 95.88 86 LYS A C 1
ATOM 694 O O . LYS A 1 86 ? 8.165 0.590 4.856 1.00 95.88 86 LYS A O 1
ATOM 699 N N . GLU A 1 87 ? 10.092 -0.435 5.415 1.00 93.12 87 GLU A N 1
ATOM 700 C CA . GLU A 1 87 ? 10.125 0.061 6.789 1.00 93.12 87 GLU A CA 1
ATOM 701 C C . GLU A 1 87 ? 10.811 1.431 6.807 1.00 93.12 87 GLU A C 1
ATOM 703 O O . GLU A 1 87 ? 11.813 1.631 6.117 1.00 93.12 87 GLU A O 1
ATOM 708 N N . PHE A 1 88 ? 10.227 2.361 7.556 1.00 77.94 88 PHE A N 1
ATOM 709 C CA . PHE A 1 88 ? 10.704 3.728 7.755 1.00 77.94 88 PHE A CA 1
ATOM 710 C C . PHE A 1 88 ? 10.781 3.998 9.254 1.00 77.94 88 PHE A C 1
ATOM 712 O O . PHE A 1 88 ? 9.924 3.432 9.975 1.00 77.94 88 PHE A O 1
#

Mean predicted aligned error: 4.99 Å